Protein AF-A0ABD1MEU8-F1 (afdb_monomer)

Foldseek 3Di:
DVVVVVVVVVVVVVVVVVVVVVVVVVVVVCVVVVVVVVVVVVVVVVVVVVVVPVPPVVVVVVVVVVVVVVVVVVVVCVVVVVPPPPVPQPQCPVDPDRPGGVVPDPVVVVVVPDPDPDDPPPDDDPDDDDDDDDDD

Sequence (136 aa):
MTTTLVSVLLRSNLEWMSILRLMLQTTLEDHHSSRDKAFSARNNAIVIRGVHDVATDTSAESRKVEAKLDALVNLVTLLAGNQKPAIVASVCSICTSNDHHTIVCPSSQQSKVDEHPEAYAANTYSRPPQQQRQGT

Structure (mmCIF, N/CA/C/O backbone):
data_AF-A0ABD1MEU8-F1
#
_entry.id   AF-A0ABD1MEU8-F1
#
loop_
_atom_site.group_PDB
_atom_site.id
_atom_site.type_symbol
_atom_site.label_atom_id
_atom_site.label_alt_id
_atom_site.label_comp_id
_atom_site.label_asym_id
_atom_site.label_entity_id
_atom_site.label_seq_id
_atom_site.pdbx_PDB_ins_code
_atom_site.Cartn_x
_atom_site.Cartn_y
_atom_site.Cartn_z
_atom_site.occupancy
_atom_site.B_iso_or_equiv
_atom_site.auth_seq_id
_atom_site.auth_comp_id
_atom_site.auth_asym_id
_atom_site.auth_atom_id
_atom_site.pdbx_PDB_model_num
ATOM 1 N N . MET A 1 1 ? 67.594 -20.799 -53.288 1.00 63.19 1 MET A N 1
ATOM 2 C CA . MET A 1 1 ? 66.925 -19.481 -53.139 1.00 63.19 1 MET A CA 1
ATOM 3 C C . MET A 1 1 ? 65.393 -19.581 -53.110 1.00 63.19 1 MET A C 1
ATOM 5 O O . MET A 1 1 ? 64.759 -18.723 -52.517 1.00 63.19 1 MET A O 1
ATOM 9 N N . THR A 1 2 ? 64.781 -20.628 -53.675 1.00 61.38 2 THR A N 1
ATOM 10 C CA . THR A 1 2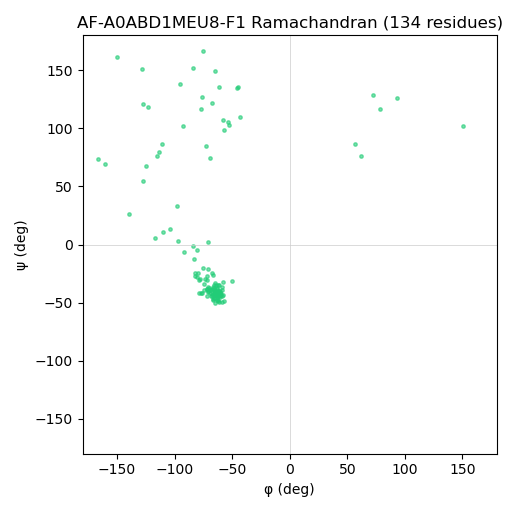 ? 63.317 -20.829 -53.720 1.00 61.38 2 THR A CA 1
ATOM 11 C C . THR A 1 2 ? 62.695 -21.252 -52.382 1.00 61.38 2 THR A C 1
ATOM 13 O O . THR A 1 2 ? 61.601 -20.808 -52.048 1.00 61.38 2 THR A O 1
ATOM 16 N N . THR A 1 3 ? 63.404 -22.041 -51.569 1.00 63.81 3 THR A N 1
ATOM 17 C CA . THR A 1 3 ? 62.904 -22.555 -50.278 1.00 63.81 3 THR A CA 1
ATOM 18 C C . THR A 1 3 ? 62.637 -21.442 -49.256 1.00 63.81 3 THR A C 1
ATOM 20 O O . THR A 1 3 ? 61.678 -21.506 -48.488 1.00 63.81 3 THR A O 1
ATOM 23 N N . THR A 1 4 ? 63.446 -20.379 -49.274 1.00 73.12 4 THR A N 1
ATOM 24 C CA . THR A 1 4 ? 63.310 -19.237 -48.357 1.00 73.12 4 THR A CA 1
ATOM 25 C C . THR A 1 4 ? 62.074 -18.402 -48.681 1.00 73.12 4 THR A C 1
ATOM 27 O O . THR A 1 4 ? 61.341 -18.029 -47.773 1.00 73.12 4 THR A O 1
ATOM 30 N N . LEU A 1 5 ? 61.788 -18.169 -49.966 1.00 76.38 5 LEU A N 1
ATOM 31 C CA . LEU A 1 5 ? 60.612 -17.408 -50.399 1.00 76.38 5 LEU A CA 1
ATOM 32 C C . LEU A 1 5 ? 59.303 -18.125 -50.048 1.00 76.38 5 LEU A C 1
ATOM 34 O O . LEU A 1 5 ? 58.388 -17.493 -49.528 1.00 76.38 5 LEU A O 1
ATOM 38 N N . VAL A 1 6 ? 59.235 -19.447 -50.248 1.00 80.62 6 VAL A N 1
ATOM 39 C CA . VAL A 1 6 ? 58.065 -20.256 -49.857 1.00 80.62 6 VAL A CA 1
ATOM 40 C C . VAL A 1 6 ? 57.850 -20.215 -48.342 1.00 80.62 6 VAL A C 1
ATOM 42 O O . VAL A 1 6 ? 56.721 -20.075 -47.881 1.00 80.62 6 VAL A O 1
ATOM 45 N N . SER A 1 7 ? 58.933 -20.267 -47.563 1.00 78.00 7 SER A N 1
ATOM 46 C CA . SER A 1 7 ? 58.867 -20.210 -46.097 1.00 78.00 7 SER A CA 1
ATOM 47 C C . SER A 1 7 ? 58.402 -18.842 -45.588 1.00 78.00 7 SER A C 1
ATOM 49 O O . SER A 1 7 ? 57.625 -18.769 -44.637 1.00 78.00 7 SER A O 1
ATOM 51 N N . VAL A 1 8 ? 58.845 -17.758 -46.234 1.00 81.62 8 VAL A N 1
ATOM 52 C CA . VAL A 1 8 ? 58.407 -16.388 -45.926 1.00 81.62 8 VAL A CA 1
ATOM 53 C C . VAL A 1 8 ? 56.928 -16.207 -46.268 1.00 81.62 8 VAL A C 1
ATOM 55 O O . VAL A 1 8 ? 56.172 -15.745 -45.421 1.00 81.62 8 VAL A O 1
ATOM 58 N N . LEU A 1 9 ? 56.490 -16.648 -47.452 1.00 79.50 9 LEU A N 1
ATOM 59 C CA . LEU A 1 9 ? 55.085 -16.584 -47.872 1.00 79.50 9 LEU A CA 1
ATOM 60 C C . LEU A 1 9 ? 54.162 -17.389 -46.949 1.00 79.50 9 LEU A C 1
ATOM 62 O O . LEU A 1 9 ? 53.105 -16.896 -46.557 1.00 79.50 9 LEU A O 1
ATOM 66 N N . LEU A 1 10 ? 54.566 -18.603 -46.568 1.00 79.25 10 LEU A N 1
ATOM 67 C CA . LEU A 1 10 ? 53.787 -19.449 -45.666 1.00 79.25 10 LEU A CA 1
ATOM 68 C C . LEU A 1 10 ? 53.680 -18.823 -44.271 1.00 79.25 10 LEU A C 1
ATOM 70 O O . LEU A 1 10 ? 52.595 -18.801 -43.693 1.00 79.25 10 LEU A O 1
ATOM 74 N N . ARG A 1 11 ? 54.778 -18.254 -43.756 1.00 79.38 11 ARG A N 1
ATOM 75 C CA . ARG A 1 11 ? 54.780 -17.527 -42.480 1.00 79.38 11 ARG A CA 1
ATOM 76 C C . ARG A 1 11 ? 53.861 -16.311 -42.535 1.00 79.38 11 ARG A C 1
ATOM 78 O O . ARG A 1 11 ? 53.020 -16.168 -41.660 1.00 79.38 11 ARG A O 1
ATOM 85 N N . SER A 1 12 ? 53.953 -15.492 -43.580 1.00 84.19 12 SER A N 1
ATOM 86 C CA . SER A 1 12 ? 53.050 -14.352 -43.763 1.00 84.19 12 SER A CA 1
ATOM 87 C C . SER A 1 12 ? 51.582 -14.782 -43.843 1.00 84.19 12 SER A C 1
ATOM 89 O O . SER A 1 12 ? 50.725 -14.124 -43.264 1.00 84.19 12 SER A O 1
ATOM 91 N N . ASN A 1 13 ? 51.275 -15.899 -44.506 1.00 87.31 13 ASN A N 1
ATOM 92 C CA . ASN A 1 13 ? 49.911 -16.425 -44.580 1.00 87.31 13 ASN A CA 1
ATOM 93 C C . ASN A 1 13 ? 49.380 -16.865 -43.202 1.00 87.31 13 ASN A C 1
ATOM 95 O O . ASN A 1 13 ? 48.257 -16.527 -42.833 1.00 87.31 13 ASN A O 1
ATOM 99 N N . LEU A 1 14 ? 50.207 -17.554 -42.412 1.00 90.38 14 LEU A N 1
ATOM 100 C CA . LEU A 1 14 ? 49.870 -17.971 -41.048 1.00 90.38 14 LEU A CA 1
ATOM 101 C C . LEU A 1 14 ? 49.636 -16.771 -40.112 1.00 90.38 14 LEU A C 1
ATOM 103 O O . LEU A 1 14 ? 48.705 -16.805 -39.305 1.00 90.38 14 LEU A O 1
ATOM 107 N N . GLU A 1 15 ? 50.421 -15.700 -40.253 1.00 92.94 15 GLU A N 1
ATOM 108 C CA . GLU A 1 15 ? 50.223 -14.443 -39.514 1.00 92.94 15 GLU A CA 1
ATOM 109 C C . GLU A 1 15 ? 48.872 -13.799 -39.865 1.00 92.94 15 GLU A C 1
ATOM 111 O O . GLU A 1 15 ? 48.075 -13.497 -38.975 1.00 92.94 15 GLU A O 1
ATOM 116 N N . TRP A 1 16 ? 48.545 -13.678 -41.157 1.00 93.75 16 TRP A N 1
ATOM 117 C CA . TRP A 1 16 ? 47.251 -13.143 -41.603 1.00 93.75 16 TRP A CA 1
ATOM 118 C C . TRP A 1 16 ? 46.063 -13.970 -41.105 1.00 93.75 16 TRP A C 1
ATOM 120 O O . TRP A 1 16 ? 45.067 -13.412 -40.644 1.00 93.75 16 TRP A O 1
ATOM 130 N N . MET A 1 17 ? 46.177 -15.298 -41.135 1.00 93.38 17 MET A N 1
ATOM 131 C CA . MET A 1 17 ? 45.148 -16.199 -40.607 1.00 93.38 17 MET A CA 1
ATOM 132 C C . MET A 1 17 ? 44.997 -16.098 -39.082 1.00 93.38 17 MET A C 1
ATOM 134 O O . MET A 1 17 ? 43.920 -16.382 -38.552 1.00 93.38 17 MET A O 1
ATOM 138 N N . SER A 1 18 ? 46.053 -15.701 -38.370 1.00 93.44 18 SER A N 1
ATOM 139 C CA . SER A 1 18 ? 46.019 -15.473 -36.921 1.00 93.44 18 SER A CA 1
ATOM 140 C C . SER A 1 18 ? 45.342 -14.143 -36.585 1.00 93.44 18 SER A C 1
ATOM 142 O O . SER A 1 18 ? 44.480 -14.107 -35.710 1.00 93.44 18 SER A O 1
ATOM 144 N N . ILE A 1 19 ? 45.633 -13.081 -37.345 1.00 93.62 19 ILE A N 1
ATOM 145 C CA . ILE A 1 19 ? 44.949 -11.782 -37.227 1.00 93.62 19 ILE A CA 1
ATOM 146 C C . ILE A 1 19 ? 43.459 -11.926 -37.553 1.00 93.62 19 ILE A C 1
ATOM 148 O O . ILE A 1 19 ? 42.614 -11.433 -36.808 1.00 93.62 19 ILE A O 1
ATOM 152 N N . LEU A 1 20 ? 43.119 -12.649 -38.624 1.00 93.44 20 LEU A N 1
ATOM 153 C CA . LEU A 1 20 ? 41.726 -12.887 -39.006 1.00 93.44 20 LEU A CA 1
ATOM 154 C C . LEU A 1 20 ? 40.957 -13.644 -37.912 1.00 93.44 20 LEU A C 1
ATOM 156 O O . LEU A 1 20 ? 39.814 -13.302 -37.614 1.00 93.44 20 LEU A O 1
ATOM 160 N N . ARG A 1 21 ? 41.594 -14.635 -37.274 1.00 93.56 21 ARG A N 1
ATOM 161 C CA . ARG A 1 21 ? 41.010 -15.346 -36.128 1.00 93.56 21 ARG A CA 1
ATOM 162 C C . ARG A 1 21 ? 40.815 -14.445 -34.915 1.00 93.56 21 ARG A C 1
ATOM 164 O O . ARG A 1 21 ? 39.762 -14.525 -34.291 1.00 93.56 21 ARG A O 1
ATOM 171 N N . LEU A 1 22 ? 41.782 -13.585 -34.603 1.00 92.88 22 LEU A N 1
ATOM 172 C CA . LEU A 1 22 ? 41.666 -12.651 -33.485 1.00 92.88 22 LEU A CA 1
ATOM 173 C C . LEU A 1 22 ? 40.524 -11.651 -33.711 1.00 92.88 22 LEU A C 1
ATOM 175 O O . LEU A 1 22 ? 39.714 -11.452 -32.816 1.00 92.88 22 LEU A O 1
ATOM 179 N N . MET A 1 23 ? 40.402 -11.102 -34.921 1.00 92.38 23 MET A N 1
ATOM 180 C CA . MET A 1 23 ? 39.311 -10.189 -35.294 1.00 92.38 23 MET A CA 1
ATOM 181 C C . MET A 1 23 ? 37.933 -10.867 -35.230 1.00 92.38 23 MET A C 1
ATOM 183 O O . MET A 1 23 ? 36.948 -10.254 -34.819 1.00 92.38 23 MET A O 1
ATOM 187 N N . LEU A 1 24 ? 37.837 -12.141 -35.623 1.00 92.44 24 LEU A N 1
ATOM 188 C CA . LEU A 1 24 ? 36.588 -12.898 -35.508 1.00 92.44 24 LEU A CA 1
ATOM 189 C C . LEU A 1 24 ? 36.226 -13.175 -34.041 1.00 92.44 24 LEU A C 1
ATOM 191 O O . LEU A 1 24 ? 35.063 -13.076 -33.664 1.00 92.44 24 LEU A O 1
ATOM 195 N N . GLN A 1 25 ? 37.217 -13.481 -33.203 1.00 90.25 25 GLN A N 1
ATOM 196 C CA . GLN A 1 25 ? 36.999 -13.710 -31.776 1.00 90.25 25 GLN A CA 1
ATOM 197 C C . GLN A 1 25 ? 36.539 -12.430 -31.062 1.00 90.25 25 GLN A C 1
ATOM 199 O O . GLN A 1 25 ? 35.544 -12.462 -30.340 1.00 90.25 25 GLN A O 1
ATOM 204 N N . THR A 1 26 ? 37.197 -11.294 -31.316 1.00 82.62 26 THR A N 1
ATOM 205 C CA . THR A 1 26 ? 36.840 -10.012 -30.685 1.00 82.62 26 THR A CA 1
ATOM 206 C C . THR A 1 26 ? 35.455 -9.531 -31.109 1.00 82.62 26 THR A C 1
ATOM 208 O O . THR A 1 26 ? 34.672 -9.096 -30.271 1.00 82.62 26 THR A O 1
ATOM 211 N N . THR A 1 27 ? 35.091 -9.681 -32.386 1.00 82.75 27 THR A N 1
ATOM 212 C CA . THR A 1 27 ? 33.754 -9.289 -32.872 1.00 82.75 27 THR A CA 1
ATOM 213 C C . THR A 1 27 ? 32.623 -10.134 -32.279 1.00 82.75 27 THR A C 1
ATOM 215 O O . THR A 1 27 ? 31.543 -9.603 -32.008 1.00 82.75 27 THR A O 1
ATOM 218 N N . LEU A 1 28 ? 32.852 -11.427 -32.033 1.00 82.81 28 LEU A N 1
ATOM 219 C CA . LEU A 1 28 ? 31.881 -12.295 -31.357 1.00 82.81 28 LEU A CA 1
ATOM 220 C C . LEU A 1 28 ? 31.716 -11.926 -29.876 1.00 82.81 28 LEU A C 1
ATOM 222 O O . LEU A 1 28 ? 30.589 -11.869 -29.377 1.00 82.81 28 LEU A O 1
ATOM 226 N N . GLU A 1 29 ? 32.818 -11.629 -29.187 1.00 78.19 29 GLU A N 1
ATOM 227 C CA . GLU A 1 29 ? 32.811 -11.193 -27.786 1.00 78.19 29 GLU A CA 1
ATOM 228 C C . GLU A 1 29 ? 32.124 -9.831 -27.612 1.00 78.19 29 GLU A C 1
ATOM 230 O O . GLU A 1 29 ? 31.270 -9.678 -26.732 1.00 78.19 29 GLU A O 1
ATOM 235 N N . ASP A 1 30 ? 32.407 -8.871 -28.495 1.00 79.50 30 ASP A N 1
ATOM 236 C CA . ASP A 1 30 ? 31.761 -7.557 -28.506 1.00 79.50 30 ASP A CA 1
ATOM 237 C C . ASP A 1 30 ? 30.256 -7.667 -28.772 1.00 79.50 30 ASP A C 1
ATOM 239 O O . ASP A 1 30 ? 29.447 -7.004 -28.111 1.00 79.50 30 ASP A O 1
ATOM 243 N N . HIS A 1 31 ? 29.852 -8.537 -29.704 1.00 80.00 31 HIS A N 1
ATOM 244 C CA . HIS A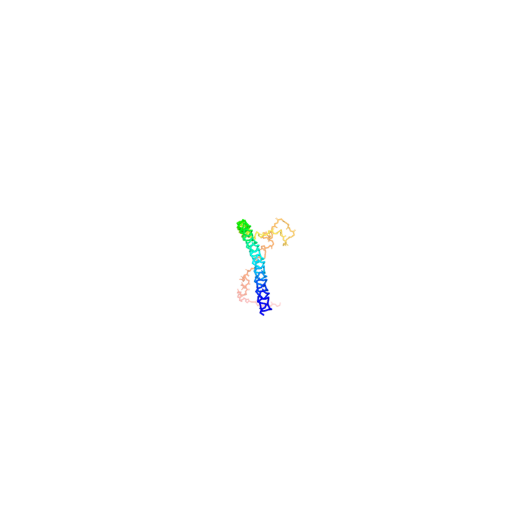 1 31 ? 28.442 -8.775 -29.996 1.00 80.00 31 HIS A CA 1
ATOM 245 C C . HIS A 1 31 ? 27.703 -9.378 -28.793 1.00 80.00 31 HIS A C 1
ATOM 247 O O . HIS A 1 31 ? 26.605 -8.925 -28.453 1.00 80.00 31 HIS A O 1
ATOM 253 N N . HIS A 1 32 ? 28.307 -10.360 -28.117 1.00 79.38 32 HIS A N 1
ATOM 254 C CA . HIS A 1 32 ? 27.743 -10.958 -26.905 1.00 79.38 32 HIS A CA 1
ATOM 255 C C . HIS A 1 32 ? 27.666 -9.942 -25.755 1.00 79.38 32 HIS A C 1
ATOM 257 O O . HIS A 1 32 ? 26.579 -9.716 -25.225 1.00 79.38 32 HIS A O 1
ATOM 263 N N . SER A 1 33 ? 28.758 -9.228 -25.458 1.00 83.12 33 SER A N 1
ATOM 264 C CA . SER A 1 33 ? 28.796 -8.210 -24.397 1.00 83.12 33 SER A CA 1
ATOM 265 C C . SER A 1 33 ? 27.796 -7.072 -24.635 1.00 83.12 33 SER A C 1
ATOM 267 O O . SER A 1 33 ? 27.118 -6.622 -23.708 1.00 83.12 33 SER A O 1
ATOM 269 N N . SER A 1 34 ? 27.675 -6.597 -25.877 1.00 82.81 34 SER A N 1
ATOM 270 C CA . SER A 1 34 ? 26.740 -5.528 -26.248 1.00 82.81 34 SER A CA 1
ATOM 271 C C . SER A 1 34 ? 25.280 -5.968 -26.109 1.00 82.81 34 SER A C 1
ATOM 273 O O . SER A 1 34 ? 24.453 -5.234 -25.560 1.00 82.81 34 SER A O 1
ATOM 275 N N . ARG A 1 35 ? 24.958 -7.193 -26.537 1.00 80.69 35 ARG A N 1
ATOM 276 C CA . ARG A 1 35 ? 23.610 -7.760 -26.414 1.00 80.69 35 ARG A CA 1
ATOM 277 C C . ARG A 1 35 ? 23.212 -7.987 -24.953 1.00 80.69 35 ARG A C 1
ATOM 279 O O . ARG A 1 35 ? 22.078 -7.669 -24.595 1.00 80.69 35 ARG A O 1
ATOM 286 N N . ASP A 1 36 ? 24.141 -8.437 -24.112 1.00 79.25 36 ASP A N 1
ATOM 287 C CA . ASP A 1 36 ? 23.917 -8.615 -22.672 1.00 79.25 36 ASP A CA 1
ATOM 288 C C . ASP A 1 36 ? 23.690 -7.271 -21.967 1.00 79.25 36 ASP A C 1
ATOM 290 O O . ASP A 1 36 ? 22.742 -7.115 -21.191 1.00 79.25 36 ASP A O 1
ATOM 294 N N . LYS A 1 37 ? 24.493 -6.252 -22.304 1.00 82.06 37 LYS A N 1
ATOM 295 C CA . LYS A 1 37 ? 24.295 -4.873 -21.824 1.00 82.06 37 LYS A CA 1
ATOM 296 C C . LYS A 1 37 ? 22.943 -4.311 -22.266 1.00 82.06 37 LYS A C 1
ATOM 298 O O . LYS A 1 37 ? 22.242 -3.711 -21.453 1.00 82.06 37 LYS A O 1
ATOM 303 N N . ALA A 1 38 ? 22.542 -4.526 -23.520 1.00 81.56 38 ALA A N 1
ATOM 304 C CA . ALA A 1 38 ? 21.252 -4.071 -24.040 1.00 81.56 38 ALA A CA 1
ATOM 305 C C . ALA A 1 38 ? 20.066 -4.784 -23.367 1.00 81.56 38 ALA A C 1
ATOM 307 O O . ALA A 1 38 ? 19.037 -4.157 -23.104 1.00 81.56 38 ALA A O 1
ATOM 308 N N . PHE A 1 39 ? 20.204 -6.077 -23.064 1.00 74.44 39 PHE A N 1
ATOM 309 C CA . PHE A 1 39 ? 19.200 -6.846 -22.329 1.00 74.44 39 PHE A CA 1
ATOM 310 C C . PHE A 1 39 ? 19.059 -6.347 -20.885 1.00 74.44 39 PHE A C 1
ATOM 312 O O . PHE A 1 39 ? 17.947 -6.049 -20.443 1.00 74.44 39 PHE A O 1
ATOM 319 N N . SER A 1 40 ? 20.183 -6.159 -20.191 1.00 79.44 40 SER A N 1
ATOM 320 C CA . SER A 1 40 ? 20.228 -5.613 -18.830 1.00 79.44 40 SER A CA 1
ATOM 321 C C . SER A 1 40 ? 19.643 -4.196 -18.753 1.00 79.44 40 SER A C 1
ATOM 323 O O . SER A 1 40 ? 18.776 -3.921 -17.925 1.00 79.44 40 SER A O 1
ATOM 325 N N . ALA A 1 41 ? 20.004 -3.309 -19.687 1.00 77.38 41 ALA A N 1
ATOM 326 C CA . ALA A 1 41 ? 19.471 -1.947 -19.744 1.00 77.38 41 ALA A CA 1
ATOM 327 C C . ALA A 1 41 ? 17.945 -1.917 -19.939 1.00 77.38 41 ALA A C 1
ATOM 329 O O . ALA A 1 41 ? 17.248 -1.123 -19.304 1.00 77.38 41 ALA A O 1
ATOM 330 N N . ARG A 1 42 ? 17.407 -2.804 -20.788 1.00 76.50 42 ARG A N 1
ATOM 331 C CA . ARG A 1 42 ? 15.956 -2.936 -20.991 1.00 76.50 42 ARG A CA 1
ATOM 332 C C . ARG A 1 42 ? 15.257 -3.476 -19.750 1.00 76.50 42 ARG A C 1
ATOM 334 O O . ARG A 1 42 ? 14.210 -2.946 -19.392 1.00 76.50 42 ARG A O 1
ATOM 341 N N . ASN A 1 43 ? 15.827 -4.486 -19.093 1.00 79.56 43 ASN A N 1
ATOM 342 C CA . ASN A 1 43 ? 15.278 -5.034 -17.856 1.00 79.56 43 ASN A CA 1
ATOM 343 C C . ASN A 1 43 ? 15.240 -3.972 -16.746 1.00 79.56 43 ASN A C 1
ATOM 345 O O . ASN A 1 43 ? 14.170 -3.722 -16.196 1.00 79.56 43 ASN A O 1
ATOM 349 N N . ASN A 1 44 ? 16.344 -3.257 -16.518 1.00 75.44 44 ASN A N 1
ATOM 350 C CA . ASN A 1 44 ? 16.396 -2.157 -15.553 1.00 75.44 44 ASN A CA 1
ATOM 351 C C . ASN A 1 44 ? 15.367 -1.064 -15.876 1.00 75.44 44 ASN A C 1
ATOM 353 O O . ASN A 1 44 ? 14.662 -0.597 -14.986 1.00 75.44 44 ASN A O 1
ATOM 357 N N . ALA A 1 45 ? 15.221 -0.682 -17.149 1.00 70.06 45 ALA A N 1
ATOM 358 C CA . ALA A 1 45 ? 14.230 0.313 -17.557 1.00 70.06 45 ALA A CA 1
ATOM 359 C C . ALA A 1 45 ? 12.776 -0.154 -17.336 1.00 70.06 45 ALA A C 1
ATOM 361 O O . ALA A 1 45 ? 11.909 0.667 -17.044 1.00 70.06 45 ALA A O 1
ATOM 362 N N . ILE A 1 46 ? 12.493 -1.454 -17.473 1.00 68.06 46 ILE A N 1
ATOM 363 C CA . ILE A 1 46 ? 11.176 -2.039 -17.176 1.00 68.06 46 ILE A CA 1
ATOM 364 C C . ILE A 1 46 ? 10.928 -2.069 -15.662 1.00 68.06 46 ILE A C 1
ATOM 366 O O . ILE A 1 46 ? 9.854 -1.657 -15.232 1.00 68.06 46 ILE A O 1
ATOM 370 N N . VAL A 1 47 ? 11.915 -2.483 -14.859 1.00 70.12 4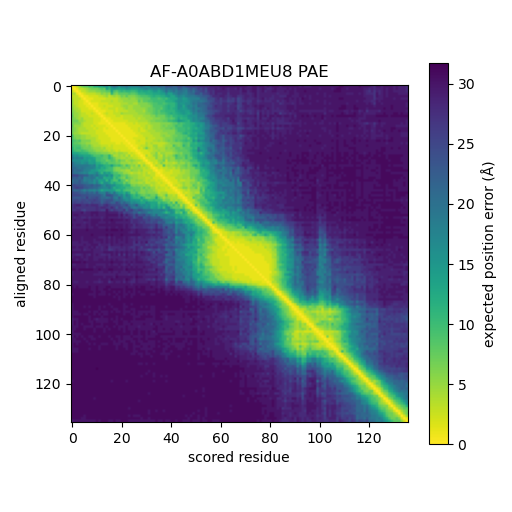7 VAL A N 1
ATOM 371 C CA . VAL A 1 47 ? 11.825 -2.495 -13.387 1.00 70.12 47 VAL A CA 1
ATOM 372 C C . VAL A 1 47 ? 11.562 -1.086 -12.845 1.00 70.12 47 VAL A C 1
ATOM 374 O O . VAL A 1 47 ? 10.663 -0.901 -12.032 1.00 70.12 47 VAL A O 1
ATOM 377 N N . ILE A 1 48 ? 12.266 -0.070 -13.352 1.00 64.75 48 ILE A N 1
ATOM 378 C CA . ILE A 1 48 ? 12.081 1.325 -12.917 1.00 64.75 48 ILE A CA 1
ATOM 379 C C . ILE A 1 48 ? 10.681 1.855 -13.283 1.00 64.75 48 ILE A C 1
ATOM 381 O O . ILE A 1 48 ? 10.058 2.530 -12.466 1.00 64.75 48 ILE A O 1
ATOM 385 N N . ARG A 1 49 ? 10.147 1.526 -14.471 1.00 63.47 49 ARG A N 1
ATOM 386 C CA . ARG A 1 49 ? 8.786 1.942 -14.867 1.00 63.47 49 ARG A CA 1
ATOM 387 C C . ARG A 1 49 ? 7.683 1.197 -14.108 1.00 63.47 49 ARG A C 1
ATOM 389 O O . ARG A 1 49 ? 6.689 1.816 -13.754 1.00 63.47 49 ARG A O 1
ATOM 396 N N . GLY A 1 50 ? 7.855 -0.098 -13.834 1.00 59.03 50 GLY A N 1
ATOM 397 C CA . GLY A 1 50 ? 6.862 -0.903 -13.110 1.00 59.03 50 GLY A CA 1
ATOM 398 C C . GLY A 1 50 ? 6.756 -0.573 -11.616 1.00 59.03 50 GLY A C 1
ATOM 399 O O . GLY A 1 50 ? 5.677 -0.685 -11.044 1.00 59.03 50 GLY A O 1
ATOM 400 N N . VAL A 1 51 ? 7.850 -0.134 -10.985 1.00 60.25 51 VAL A N 1
ATOM 401 C CA . VAL A 1 51 ? 7.861 0.229 -9.554 1.00 60.25 51 VAL A CA 1
ATOM 402 C C . VAL A 1 51 ? 7.261 1.620 -9.305 1.00 60.25 51 VAL A C 1
ATOM 404 O O . VAL A 1 51 ? 6.663 1.840 -8.255 1.00 60.25 51 VAL A O 1
ATOM 407 N N . HIS A 1 52 ? 7.376 2.554 -10.255 1.00 60.31 52 HIS A N 1
ATOM 408 C CA . HIS A 1 52 ? 6.883 3.922 -10.066 1.00 60.31 52 HIS A CA 1
ATOM 409 C C . HIS A 1 52 ? 5.347 4.027 -10.149 1.00 60.31 52 HIS A C 1
ATOM 411 O O . HIS A 1 52 ? 4.756 4.765 -9.364 1.00 60.31 52 HIS A O 1
ATOM 417 N N . ASP A 1 53 ? 4.694 3.302 -11.062 1.00 56.09 53 ASP A N 1
ATOM 418 C CA . ASP A 1 53 ? 3.253 3.477 -11.338 1.00 56.09 53 ASP A CA 1
ATOM 419 C C . ASP A 1 53 ? 2.350 2.817 -10.274 1.00 56.09 53 ASP A C 1
ATOM 421 O O . ASP A 1 53 ? 1.272 3.304 -9.959 1.00 56.09 53 ASP A O 1
ATOM 425 N N . VAL A 1 54 ? 2.811 1.734 -9.639 1.00 58.16 54 VAL A N 1
ATOM 426 C CA . VAL A 1 54 ? 2.047 1.013 -8.598 1.00 58.16 54 VAL A CA 1
ATOM 427 C C . VAL A 1 54 ? 2.165 1.675 -7.216 1.00 58.16 54 VAL A C 1
ATOM 429 O O . VAL A 1 54 ? 1.289 1.519 -6.361 1.00 58.16 54 VAL A O 1
ATOM 432 N N . ALA A 1 55 ? 3.240 2.424 -6.962 1.00 57.44 55 ALA A N 1
ATOM 433 C CA . ALA A 1 55 ? 3.532 2.967 -5.636 1.00 57.44 55 ALA A CA 1
ATOM 434 C 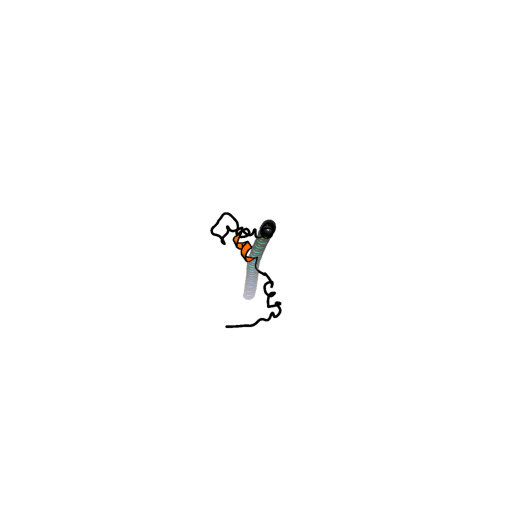C . ALA A 1 55 ? 2.746 4.248 -5.300 1.00 57.44 55 ALA A C 1
ATOM 436 O O . ALA A 1 55 ? 2.500 4.527 -4.126 1.00 57.44 55 ALA A O 1
ATOM 437 N N . THR A 1 56 ? 2.354 5.048 -6.293 1.00 57.62 56 THR A N 1
ATOM 438 C CA . THR A 1 56 ? 1.734 6.362 -6.047 1.00 57.62 56 THR A CA 1
ATOM 439 C C . THR A 1 56 ? 0.259 6.262 -5.669 1.00 57.62 56 THR A C 1
ATOM 441 O O . THR A 1 56 ? -0.170 6.924 -4.720 1.00 57.62 56 THR A O 1
ATOM 444 N N . ASP A 1 57 ? -0.493 5.391 -6.340 1.00 60.12 57 ASP A N 1
ATOM 445 C CA . ASP A 1 57 ? -1.938 5.248 -6.119 1.00 60.12 57 ASP A CA 1
ATOM 446 C C . ASP A 1 57 ? -2.235 4.486 -4.822 1.00 60.12 57 ASP A C 1
ATOM 448 O O . ASP A 1 57 ? -3.042 4.925 -3.999 1.00 60.12 57 ASP A O 1
ATOM 452 N N . THR A 1 58 ? -1.471 3.423 -4.556 1.0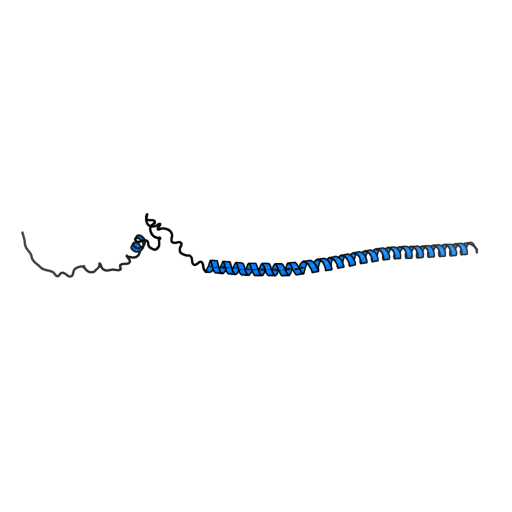0 62.44 58 THR A N 1
ATOM 453 C CA . THR A 1 58 ? -1.545 2.658 -3.299 1.00 62.44 58 THR A CA 1
ATOM 454 C C . THR A 1 58 ? -1.184 3.514 -2.080 1.00 62.44 58 THR A C 1
ATOM 456 O O . THR A 1 58 ? -1.796 3.387 -1.019 1.00 62.44 58 THR A O 1
ATOM 459 N N . SER A 1 59 ? -0.244 4.452 -2.230 1.00 64.38 59 SER A N 1
ATOM 460 C CA . SER A 1 59 ? 0.168 5.373 -1.165 1.00 64.38 59 SER A CA 1
ATOM 461 C C . SER A 1 59 ? -0.895 6.435 -0.848 1.00 64.38 59 SER A C 1
ATOM 463 O O . SER A 1 59 ? -1.096 6.784 0.319 1.00 64.38 59 SER A O 1
ATOM 465 N N . ALA A 1 60 ? -1.600 6.954 -1.858 1.00 72.69 60 ALA A N 1
ATOM 466 C CA . ALA A 1 60 ? -2.678 7.924 -1.656 1.00 72.69 60 ALA A CA 1
ATOM 467 C C . ALA A 1 60 ? -3.921 7.287 -1.012 1.00 72.69 60 ALA A C 1
ATOM 469 O O . ALA A 1 60 ? -4.530 7.884 -0.117 1.00 72.69 60 ALA A O 1
ATOM 470 N N . GLU A 1 61 ? -4.268 6.067 -1.419 1.00 77.00 61 GLU A N 1
ATOM 471 C CA . GLU A 1 61 ? -5.361 5.304 -0.815 1.00 77.00 61 GLU A CA 1
ATOM 472 C C . GLU A 1 61 ? -5.030 4.854 0.616 1.00 77.00 61 GLU A C 1
ATOM 474 O O . GLU A 1 61 ? -5.890 4.987 1.490 1.00 77.00 61 GLU A O 1
ATOM 479 N N . SER A 1 62 ? -3.784 4.445 0.898 1.00 81.81 62 SER A N 1
ATOM 480 C CA . SER A 1 62 ? -3.324 4.108 2.260 1.00 81.81 62 SER A CA 1
ATOM 481 C C . SER A 1 62 ? -3.479 5.286 3.220 1.00 81.81 62 SER A C 1
ATOM 483 O O . SER A 1 62 ? -4.133 5.155 4.253 1.00 81.81 62 SER A O 1
ATOM 485 N N . ARG A 1 63 ? -3.004 6.481 2.833 1.00 85.69 63 ARG A N 1
ATOM 486 C CA . ARG A 1 63 ? -3.153 7.699 3.654 1.00 85.69 63 ARG A CA 1
ATOM 487 C C . ARG A 1 63 ? -4.615 8.039 3.948 1.00 85.69 63 ARG A C 1
ATOM 489 O O . ARG A 1 63 ? -4.950 8.513 5.031 1.00 85.69 63 ARG A O 1
ATOM 496 N N . LYS A 1 64 ? -5.512 7.810 2.985 1.00 91.56 64 LYS A N 1
ATOM 497 C CA . LYS A 1 64 ? -6.954 8.042 3.160 1.00 91.56 64 LYS A CA 1
ATOM 498 C C . LYS A 1 64 ? -7.583 7.031 4.121 1.00 91.56 64 LYS A C 1
ATOM 500 O O . LYS A 1 64 ? -8.491 7.395 4.869 1.00 91.56 64 LYS A O 1
ATOM 505 N N . VAL A 1 65 ? -7.139 5.777 4.084 1.00 93.19 65 VAL A N 1
ATOM 506 C CA . VAL A 1 65 ? -7.588 4.730 5.011 1.00 93.19 65 VAL A CA 1
ATOM 507 C C . VAL A 1 65 ? -7.086 5.014 6.427 1.00 93.19 65 VAL A C 1
ATOM 509 O O . VAL A 1 65 ? -7.887 4.967 7.358 1.00 93.19 65 VAL A O 1
ATOM 512 N N . GLU A 1 66 ? -5.822 5.403 6.583 1.00 91.44 66 GLU A N 1
ATOM 513 C CA . GLU A 1 66 ? -5.228 5.821 7.863 1.00 91.44 66 GLU A CA 1
ATOM 514 C C . GLU A 1 66 ? -6.001 6.994 8.485 1.00 91.44 66 GLU A C 1
ATOM 516 O O . GLU A 1 66 ? -6.457 6.902 9.622 1.00 91.44 66 GLU A O 1
ATOM 521 N N . ALA A 1 67 ? -6.286 8.045 7.707 1.00 94.62 67 ALA A N 1
ATOM 522 C CA . ALA A 1 67 ? -7.056 9.194 8.191 1.00 94.62 67 ALA A CA 1
ATOM 523 C C . ALA A 1 67 ? -8.486 8.824 8.639 1.00 94.62 67 ALA A C 1
ATOM 525 O O . ALA A 1 67 ? -9.023 9.403 9.587 1.00 94.62 67 ALA A O 1
ATOM 526 N N . LYS A 1 68 ? -9.127 7.852 7.972 1.00 95.8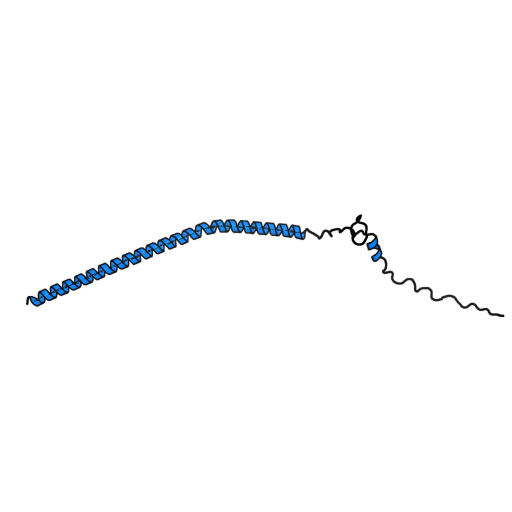8 68 LYS A N 1
ATOM 527 C CA . LYS A 1 68 ? -10.443 7.335 8.386 1.00 95.88 68 LYS A CA 1
ATOM 528 C C . LYS A 1 68 ? -10.361 6.506 9.666 1.00 95.88 68 LYS A C 1
ATOM 530 O O . LYS A 1 68 ? -11.290 6.573 10.471 1.00 95.88 68 LYS A O 1
ATOM 535 N N . LEU A 1 69 ? -9.285 5.739 9.845 1.00 97.00 69 LEU A N 1
ATOM 536 C CA . LEU A 1 69 ? -9.035 4.972 11.063 1.00 97.00 69 LEU A CA 1
ATOM 537 C C . LEU A 1 69 ? -8.872 5.916 12.258 1.00 97.00 69 LEU A C 1
ATOM 539 O O . LEU A 1 69 ? -9.560 5.739 13.260 1.00 97.00 69 LEU A O 1
ATOM 543 N N . ASP A 1 70 ? -8.061 6.964 12.117 1.00 95.88 70 ASP A N 1
ATOM 544 C CA . ASP A 1 70 ? -7.859 7.970 13.166 1.00 95.88 70 ASP A CA 1
ATOM 545 C C . ASP A 1 70 ? -9.165 8.682 13.538 1.00 95.88 70 ASP A C 1
ATOM 547 O O . ASP A 1 70 ? -9.487 8.844 14.717 1.00 95.88 70 ASP A O 1
ATOM 551 N N . ALA A 1 71 ? -9.975 9.061 12.542 1.00 96.69 71 ALA A N 1
ATOM 552 C CA . ALA A 1 71 ? -11.285 9.660 12.786 1.00 96.69 71 ALA A CA 1
ATOM 553 C C . ALA A 1 71 ? -12.221 8.709 13.554 1.00 96.69 71 ALA A C 1
ATOM 555 O O . ALA A 1 71 ? -12.921 9.137 14.475 1.00 96.69 71 ALA A O 1
ATOM 556 N N . LEU A 1 72 ? -12.216 7.419 13.209 1.00 96.75 72 LEU A N 1
ATOM 557 C CA . LEU A 1 72 ? -13.018 6.408 13.893 1.00 96.75 72 LEU A CA 1
ATOM 558 C C . LEU A 1 72 ? -12.536 6.180 15.332 1.00 96.75 72 LEU A C 1
ATOM 560 O O . LEU A 1 72 ? -13.360 6.143 16.243 1.00 96.75 72 LEU A O 1
ATOM 564 N N . VAL A 1 73 ? -11.224 6.076 15.552 1.00 95.94 73 VAL A N 1
ATOM 565 C CA . VAL A 1 73 ? -10.623 5.937 16.888 1.00 95.94 73 VAL A CA 1
ATOM 566 C C . VAL A 1 73 ? -10.978 7.135 17.764 1.00 95.94 73 VAL A C 1
ATOM 568 O O . VAL A 1 73 ? -11.370 6.952 18.918 1.00 95.94 73 VAL A O 1
ATOM 571 N N . ASN A 1 74 ? -10.929 8.351 17.218 1.00 95.94 74 ASN A N 1
ATOM 572 C CA . ASN A 1 74 ? -11.333 9.556 17.939 1.00 95.94 74 ASN A CA 1
ATOM 573 C C . ASN A 1 74 ? -12.822 9.534 18.302 1.00 95.94 74 ASN A C 1
ATOM 575 O O . ASN A 1 74 ? -13.175 9.838 19.439 1.00 95.94 74 ASN A O 1
ATOM 579 N N . LEU A 1 75 ? -13.698 9.121 17.382 1.00 95.69 75 LEU A N 1
ATOM 580 C CA . LEU A 1 75 ? -15.129 8.979 17.663 1.00 95.69 75 LEU A CA 1
ATOM 581 C C . LEU A 1 75 ? -15.399 7.922 18.738 1.00 95.69 75 LEU A C 1
ATOM 583 O O . LEU A 1 75 ? -16.159 8.183 19.667 1.00 95.69 75 LEU A O 1
ATOM 587 N N . VAL A 1 76 ? -14.756 6.756 18.660 1.00 92.56 76 VAL A N 1
ATOM 588 C CA . VAL A 1 76 ? -14.881 5.695 19.671 1.00 92.56 76 VAL A CA 1
ATOM 589 C C . VAL A 1 76 ? -14.358 6.168 21.023 1.00 92.56 76 VAL A C 1
ATOM 591 O O . VAL A 1 76 ? -15.010 5.932 22.034 1.00 92.56 76 VAL A O 1
ATOM 594 N N . THR A 1 77 ? -13.234 6.881 21.052 1.00 92.00 77 THR A N 1
ATOM 595 C CA . THR A 1 77 ? -12.665 7.445 22.285 1.00 92.00 77 THR A CA 1
ATOM 596 C C . THR A 1 77 ? -13.591 8.494 22.889 1.00 92.00 77 THR A C 1
ATOM 598 O O . THR A 1 77 ? -13.807 8.491 24.097 1.00 92.00 77 THR A O 1
ATOM 601 N N . LEU A 1 78 ? -14.199 9.356 22.069 1.00 91.56 78 LEU A N 1
ATOM 602 C CA . LEU A 1 78 ? -15.198 10.319 22.529 1.00 91.56 78 LEU A CA 1
ATOM 603 C C . LEU A 1 78 ? -16.447 9.618 23.059 1.00 91.56 78 LEU A C 1
ATOM 605 O O . LEU A 1 78 ? -16.956 10.001 24.107 1.00 91.56 78 LEU A O 1
ATOM 609 N N . LEU A 1 79 ? -16.943 8.587 22.379 1.00 87.94 79 LEU A N 1
ATOM 610 C CA . LEU A 1 79 ? -18.098 7.822 22.847 1.00 87.94 79 LEU A CA 1
ATOM 611 C C . LEU A 1 79 ? -17.773 7.092 24.153 1.00 87.94 79 LEU A C 1
ATOM 613 O O . LEU A 1 79 ? -18.533 7.199 25.107 1.00 87.94 79 LEU A O 1
ATOM 617 N N . ALA A 1 80 ? -16.621 6.432 24.245 1.00 80.69 80 ALA A N 1
ATOM 618 C CA . ALA A 1 80 ? -16.170 5.736 25.446 1.00 80.69 80 ALA A CA 1
ATOM 619 C C . ALA A 1 80 ? -15.861 6.685 26.613 1.00 80.69 80 ALA A C 1
ATOM 621 O O . ALA A 1 80 ? -16.183 6.365 27.750 1.00 80.69 80 ALA A O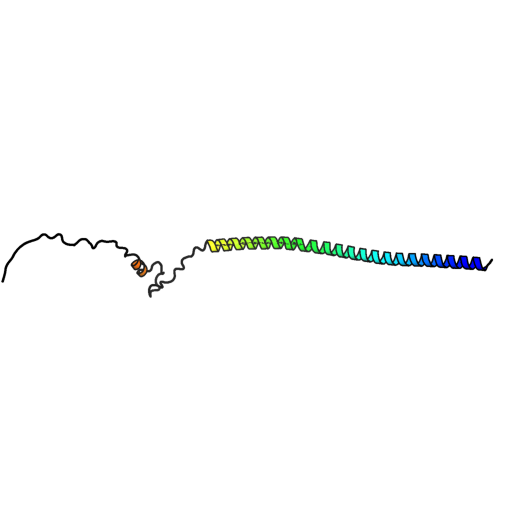 1
ATOM 622 N N . GLY A 1 81 ? -15.301 7.865 26.348 1.00 79.00 81 GLY A N 1
ATOM 623 C CA . GLY A 1 81 ? -15.049 8.892 27.361 1.00 79.00 81 GLY A CA 1
ATOM 624 C C . GLY A 1 81 ? -16.320 9.607 27.832 1.00 79.00 81 GLY A C 1
ATOM 625 O O . GLY A 1 81 ? -16.402 10.017 28.987 1.00 79.00 81 GLY A O 1
ATOM 626 N N . ASN A 1 82 ? -17.335 9.723 26.967 1.00 64.44 82 ASN A N 1
ATOM 627 C CA . ASN A 1 82 ? -18.660 10.243 27.325 1.00 64.44 82 ASN A CA 1
ATOM 628 C C . ASN A 1 82 ? -19.578 9.180 27.944 1.00 64.44 82 ASN A C 1
ATOM 630 O O . ASN A 1 82 ? -20.588 9.538 28.556 1.00 64.44 82 ASN A O 1
ATOM 634 N N . GLN A 1 83 ? -19.213 7.896 27.871 1.00 59.50 83 GLN A N 1
ATOM 635 C CA . GLN A 1 83 ? -19.717 6.883 28.790 1.00 59.50 83 GLN A CA 1
ATOM 636 C C . GLN A 1 83 ? -19.114 7.163 30.172 1.00 59.50 83 GLN A C 1
ATOM 638 O O . GLN A 1 83 ? -18.255 6.437 30.668 1.00 59.50 83 GLN A O 1
ATOM 643 N N . LYS A 1 84 ? -19.625 8.203 30.853 1.00 60.25 84 LYS A N 1
ATOM 644 C CA . LYS A 1 84 ? -19.704 8.136 32.315 1.00 60.25 84 LYS A CA 1
ATOM 645 C C . LYS A 1 84 ? -20.247 6.742 32.622 1.00 60.25 84 LYS A C 1
ATOM 647 O O . LYS A 1 84 ? -21.192 6.346 31.933 1.00 60.25 84 LYS A O 1
ATOM 652 N N . PRO A 1 85 ? -19.704 6.000 33.600 1.00 56.09 85 PRO A N 1
ATOM 653 C CA . PRO A 1 85 ? -20.413 4.841 34.093 1.00 56.09 85 PRO A CA 1
ATOM 654 C C . PRO A 1 85 ? -21.765 5.380 34.554 1.00 56.09 85 PRO A C 1
ATOM 656 O O . PRO A 1 85 ? -21.885 5.979 35.622 1.00 56.09 85 PRO A O 1
ATOM 659 N N . ALA A 1 86 ? -22.785 5.243 33.703 1.00 56.38 86 ALA A N 1
ATOM 660 C CA . ALA A 1 86 ? -24.137 5.134 34.170 1.00 56.38 86 ALA A CA 1
ATOM 661 C C . ALA A 1 86 ? -23.993 3.982 35.140 1.00 56.38 86 ALA A C 1
ATOM 663 O O . ALA A 1 86 ? -23.675 2.870 34.714 1.00 56.38 86 ALA A O 1
ATOM 664 N N . ILE A 1 87 ? -24.016 4.300 36.436 1.00 58.41 87 ILE A N 1
ATOM 665 C CA . ILE A 1 87 ? -24.058 3.293 37.477 1.00 58.41 87 ILE A CA 1
ATOM 666 C C . ILE A 1 87 ? -25.243 2.466 37.037 1.00 58.41 87 ILE A C 1
ATOM 668 O O . ILE A 1 87 ? -26.369 2.963 37.078 1.00 58.41 87 ILE A O 1
ATOM 672 N N . VAL A 1 88 ? -24.963 1.306 36.438 1.00 56.59 88 VAL A N 1
ATOM 673 C CA . VAL A 1 88 ? -25.994 0.413 35.949 1.00 56.59 88 VAL A CA 1
ATOM 674 C C . VAL A 1 88 ? -26.766 0.158 37.208 1.00 56.59 88 VAL A C 1
ATOM 676 O O . VAL A 1 88 ? -26.227 -0.405 38.162 1.00 56.59 88 VAL A O 1
ATOM 679 N N . ALA A 1 89 ? -27.947 0.756 37.267 1.00 58.91 89 ALA A N 1
ATOM 680 C CA . ALA A 1 89 ? -28.745 0.782 38.455 1.00 58.91 89 ALA A CA 1
ATOM 681 C C . ALA A 1 89 ? -29.253 -0.652 38.549 1.00 58.91 89 ALA A C 1
ATOM 683 O O . ALA A 1 89 ? -30.271 -1.023 37.970 1.00 58.91 89 ALA A O 1
ATOM 684 N N . SER A 1 90 ? -28.437 -1.513 39.150 1.00 66.19 90 SER A N 1
ATOM 685 C CA . SER A 1 90 ? -28.778 -2.900 39.340 1.00 66.19 90 SER A CA 1
ATOM 686 C C . SER A 1 90 ? -30.025 -2.895 40.204 1.00 66.19 90 SER A C 1
ATOM 688 O O . SER A 1 90 ? -30.152 -2.102 41.151 1.00 66.19 90 SER A O 1
ATOM 690 N N . VAL A 1 91 ? -30.979 -3.736 39.817 1.00 68.56 91 VAL A N 1
ATOM 691 C CA . VAL A 1 91 ? -32.125 -4.059 40.659 1.00 68.56 91 VAL A CA 1
ATOM 692 C C . VAL A 1 91 ? -31.602 -4.330 42.070 1.00 68.56 91 VAL A C 1
ATOM 694 O O . VAL A 1 91 ? -30.555 -4.974 42.212 1.00 68.56 91 VAL A O 1
ATOM 697 N N . CYS A 1 92 ? -32.270 -3.764 43.081 1.00 77.19 92 CYS A N 1
ATOM 698 C CA . CYS A 1 92 ? -31.878 -3.880 44.483 1.00 77.19 92 CYS A CA 1
ATOM 699 C C . CYS A 1 92 ? -31.463 -5.319 44.800 1.00 77.19 92 CYS A C 1
ATOM 701 O O . CYS A 1 92 ? -32.287 -6.222 44.810 1.00 77.19 92 CYS A O 1
ATOM 703 N N . SER A 1 93 ? -30.169 -5.543 45.029 1.00 69.94 93 SER A N 1
ATOM 704 C CA . SER A 1 93 ? -29.670 -6.855 45.472 1.00 69.94 93 SER A CA 1
ATOM 705 C C . SER A 1 93 ? -29.597 -6.947 47.000 1.00 69.94 93 SER A C 1
ATOM 707 O O . SER A 1 93 ? -29.293 -7.998 47.550 1.00 69.94 93 SER A O 1
ATOM 709 N N . ILE A 1 94 ? -29.853 -5.828 47.684 1.00 77.12 94 ILE A N 1
ATOM 710 C CA . ILE A 1 94 ? -29.816 -5.689 49.147 1.00 77.12 94 ILE A CA 1
ATOM 711 C C . ILE A 1 94 ? -31.128 -6.177 49.772 1.00 77.12 94 ILE A C 1
ATOM 713 O O . ILE A 1 94 ? -31.161 -6.625 50.912 1.00 77.12 94 ILE A O 1
ATOM 717 N N . CYS A 1 95 ? -32.215 -6.102 49.015 1.00 77.56 95 CYS A N 1
ATOM 718 C CA . CYS A 1 95 ? -33.561 -6.407 49.444 1.00 77.56 95 CYS A CA 1
ATOM 719 C C . CYS A 1 95 ? -34.191 -7.395 48.460 1.00 77.56 95 CYS A C 1
ATOM 721 O O . CYS A 1 95 ? -33.872 -7.391 47.278 1.00 77.56 95 CYS A O 1
ATOM 723 N N . THR A 1 96 ? -35.115 -8.235 48.920 1.00 73.31 96 THR A N 1
ATOM 724 C CA . THR A 1 96 ? -35.804 -9.224 48.068 1.00 73.31 96 THR A CA 1
ATOM 725 C C . THR A 1 96 ? -36.800 -8.586 47.079 1.00 73.31 96 THR A C 1
ATOM 727 O O . THR A 1 96 ? -37.495 -9.305 46.371 1.00 73.31 96 THR A O 1
ATOM 730 N N . SER A 1 97 ? -36.907 -7.250 47.052 1.00 67.12 97 SER A N 1
ATOM 731 C CA . SER A 1 97 ? -37.799 -6.486 46.170 1.00 67.12 97 SER A CA 1
ATOM 732 C C . SER A 1 97 ? -37.054 -6.032 44.919 1.00 67.12 97 SER A C 1
ATOM 734 O O . SER A 1 97 ? -35.931 -5.536 44.988 1.00 67.12 97 SER A O 1
ATOM 736 N N . ASN A 1 98 ? -37.721 -6.143 43.772 1.00 71.81 98 ASN A N 1
ATOM 737 C CA . ASN A 1 98 ? -37.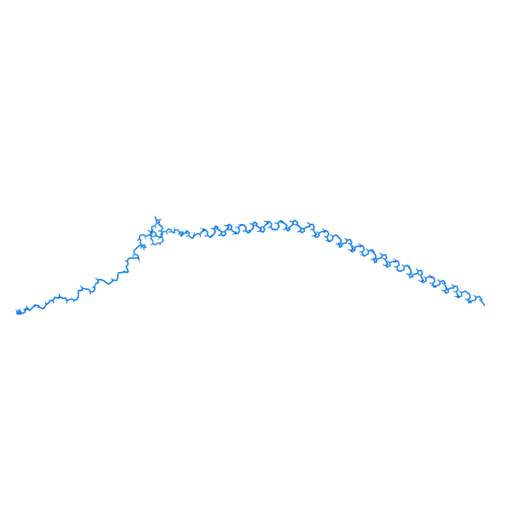200 -5.713 42.479 1.00 71.81 98 ASN A CA 1
ATOM 738 C C . ASN A 1 98 ? -37.689 -4.305 42.076 1.00 71.81 98 ASN A C 1
ATOM 740 O O . ASN A 1 98 ? -37.374 -3.846 40.981 1.00 71.81 98 ASN A O 1
ATOM 744 N N . ASP A 1 99 ? -38.449 -3.621 42.941 1.00 75.06 99 ASP A N 1
ATOM 745 C CA . ASP A 1 99 ? -39.207 -2.401 42.604 1.00 75.06 99 ASP A CA 1
ATOM 746 C C . ASP A 1 99 ? -38.362 -1.119 42.601 1.00 75.06 99 ASP A C 1
ATOM 748 O O . ASP A 1 99 ? -38.850 -0.033 42.290 1.00 75.06 99 ASP A O 1
ATOM 752 N N . HIS A 1 100 ? -37.090 -1.219 42.979 1.00 74.19 100 HIS A N 1
ATOM 753 C CA . HIS A 1 100 ? -36.181 -0.084 43.037 1.00 74.19 100 HIS A CA 1
ATOM 754 C C . HIS A 1 100 ? -34.735 -0.503 42.776 1.00 74.19 100 HIS A C 1
ATOM 756 O O . HIS A 1 100 ? -34.345 -1.668 42.888 1.00 74.19 100 HIS A O 1
ATOM 762 N N . HIS A 1 101 ? -33.913 0.482 42.433 1.00 77.94 101 HIS A N 1
ATOM 763 C CA . HIS A 1 101 ? -32.484 0.291 42.232 1.00 77.94 101 HIS A CA 1
ATOM 764 C C . HIS A 1 101 ? -31.720 0.362 43.555 1.00 77.94 101 HIS A C 1
ATOM 766 O O . HIS A 1 101 ? -32.107 1.094 44.466 1.00 77.94 101 HIS A O 1
ATOM 772 N N . THR A 1 102 ? -30.585 -0.335 43.623 1.00 74.44 102 THR A N 1
ATOM 773 C CA . THR A 1 102 ? -29.742 -0.469 44.829 1.00 74.44 102 THR A CA 1
ATOM 774 C C . THR A 1 102 ? -29.398 0.868 45.513 1.00 74.44 102 THR A C 1
ATOM 776 O O . THR A 1 102 ? -29.306 0.925 46.733 1.00 74.44 102 THR A O 1
ATOM 779 N N . ILE A 1 103 ? -29.271 1.968 44.758 1.00 68.88 103 ILE A N 1
ATOM 780 C CA . ILE A 1 103 ? -28.930 3.304 45.292 1.00 68.88 103 ILE A CA 1
ATOM 781 C C . ILE A 1 103 ? -30.085 3.935 46.092 1.00 68.88 103 ILE A C 1
ATOM 783 O O . ILE A 1 103 ? -29.851 4.740 46.989 1.00 68.88 103 ILE A O 1
ATOM 787 N N . VAL A 1 104 ? -31.331 3.572 45.780 1.00 74.75 104 VAL A N 1
ATOM 788 C CA . VAL A 1 104 ? -32.547 4.139 46.394 1.00 74.75 104 VAL A CA 1
ATOM 789 C C . VAL A 1 104 ? -33.153 3.159 47.408 1.00 74.75 104 VAL A C 1
ATOM 791 O O . VAL A 1 104 ? -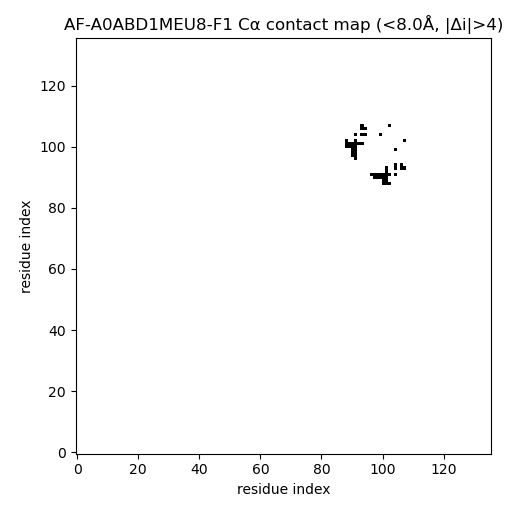34.294 3.319 47.827 1.00 74.75 104 VAL A O 1
ATOM 794 N N . CYS A 1 105 ? -32.411 2.117 47.806 1.00 78.19 105 CYS A N 1
ATOM 795 C CA . CYS A 1 105 ? -32.922 1.123 48.738 1.00 78.19 105 CYS A CA 1
ATOM 796 C C . CYS A 1 105 ? -33.132 1.735 50.133 1.00 78.19 105 CYS A C 1
ATOM 798 O O . CYS A 1 105 ? -32.161 2.199 50.739 1.00 78.19 105 CYS A O 1
ATOM 800 N N . PRO A 1 106 ? -34.360 1.696 50.692 1.00 71.94 106 PRO A N 1
ATOM 801 C CA . PRO A 1 106 ? -34.627 2.215 52.034 1.00 71.94 106 PRO A CA 1
ATOM 802 C C . PRO A 1 106 ? -33.755 1.532 53.097 1.00 71.94 106 PRO A C 1
ATOM 804 O O . PRO A 1 106 ? -33.324 2.165 54.056 1.00 71.94 106 PRO A O 1
ATOM 807 N N . SER A 1 107 ? -33.418 0.252 52.888 1.00 67.25 107 SER A N 1
ATOM 808 C CA . SER A 1 107 ? -32.549 -0.517 53.786 1.00 67.25 107 SER A CA 1
ATOM 809 C C . SER A 1 107 ? -31.095 -0.024 53.790 1.00 67.25 107 SER A C 1
ATOM 811 O O . SER A 1 107 ? -30.391 -0.223 54.775 1.00 67.25 107 SER A O 1
ATOM 813 N N . SER A 1 108 ? -30.633 0.636 52.721 1.00 63.88 108 SER A N 1
ATOM 814 C CA . SER A 1 108 ? -29.284 1.218 52.641 1.00 63.88 108 SER A CA 1
ATOM 815 C C . SER A 1 108 ? -29.172 2.557 53.367 1.00 63.88 108 SER A C 1
ATOM 817 O O . SER A 1 108 ? -28.086 2.925 53.806 1.00 63.88 108 SER A O 1
ATOM 819 N N . GLN A 1 109 ? -30.281 3.283 53.538 1.00 59.59 109 GLN A N 1
ATOM 820 C CA . GLN A 1 109 ? -30.296 4.524 54.321 1.00 59.59 109 GLN A CA 1
ATOM 821 C C . GLN A 1 109 ? -30.139 4.263 55.824 1.00 59.59 109 GLN A C 1
ATOM 823 O O . GLN A 1 109 ? -29.686 5.140 56.556 1.00 59.59 109 GLN A O 1
ATOM 828 N N . GLN A 1 110 ? -30.442 3.045 56.278 1.00 55.16 110 GLN A N 1
ATOM 829 C CA . GLN A 1 110 ? -30.350 2.675 57.685 1.00 55.16 110 GLN A CA 1
ATOM 830 C C . GLN A 1 110 ? -28.902 2.467 58.162 1.00 55.16 110 GLN A C 1
ATOM 832 O O . GLN A 1 110 ? -28.640 2.595 59.351 1.00 55.16 110 GLN A O 1
ATOM 837 N N . SER A 1 111 ? -27.936 2.234 57.259 1.00 54.03 111 SER A N 1
ATOM 838 C CA . SER A 1 111 ? -26.518 2.096 57.639 1.00 54.03 111 SER A CA 1
ATOM 839 C C . SER A 1 111 ? -25.772 3.432 57.774 1.00 54.03 111 SER A C 1
ATOM 841 O O . SER A 1 111 ? -24.582 3.425 58.079 1.00 54.03 111 SER A O 1
ATOM 843 N N . LYS A 1 112 ? -26.425 4.576 57.514 1.00 53.91 112 LYS A N 1
ATOM 844 C CA . LYS A 1 112 ? -25.800 5.912 57.598 1.00 53.91 112 LYS A CA 1
ATOM 845 C C . LYS A 1 112 ? -26.317 6.763 58.764 1.00 53.91 112 LYS A C 1
ATOM 847 O O . LYS A 1 112 ? -26.022 7.953 58.828 1.00 53.91 112 LYS A O 1
ATOM 852 N N . VAL A 1 113 ? -27.072 6.163 59.681 1.00 52.81 113 VAL A N 1
ATOM 853 C CA . VAL A 1 113 ? -27.574 6.810 60.899 1.00 52.81 113 VAL A CA 1
ATOM 854 C C . VAL A 1 113 ? -27.130 5.987 62.102 1.00 52.81 113 VAL A C 1
ATOM 856 O O . VAL A 1 113 ? -27.949 5.338 62.732 1.00 52.81 113 VAL A O 1
ATOM 859 N N . ASP A 1 114 ? -25.825 5.959 62.370 1.00 48.88 114 ASP A N 1
ATOM 860 C CA . ASP A 1 114 ? -25.327 5.907 63.750 1.00 48.88 114 ASP A CA 1
ATOM 861 C C . ASP A 1 114 ? -23.822 6.209 63.793 1.00 48.88 114 ASP A C 1
ATOM 863 O O . ASP A 1 114 ? -22.968 5.348 63.977 1.00 48.88 114 ASP A O 1
ATOM 867 N N . GLU A 1 115 ? -23.477 7.477 63.601 1.00 47.31 115 GLU A N 1
ATOM 868 C CA . GLU A 1 115 ? -22.340 8.036 64.325 1.00 47.31 115 GLU A CA 1
ATOM 869 C C . GLU A 1 115 ? -22.960 9.078 65.252 1.00 47.31 115 GLU A C 1
ATOM 871 O O . GLU A 1 115 ? -23.079 10.251 64.910 1.00 47.31 115 GLU A O 1
ATOM 876 N N . HIS A 1 116 ? -23.519 8.595 66.364 1.00 46.91 116 HIS A N 1
ATOM 877 C CA . HIS A 1 116 ? -23.985 9.406 67.479 1.00 46.91 116 HIS A CA 1
ATOM 878 C C . HIS A 1 116 ? -22.839 9.517 68.496 1.00 46.91 116 HIS A C 1
ATOM 880 O O . HIS A 1 116 ? -22.607 8.574 69.264 1.00 46.91 116 HIS A O 1
ATOM 886 N N . PRO A 1 117 ? -22.112 10.647 68.552 1.00 48.66 117 PRO A N 1
ATOM 887 C CA . PRO A 1 117 ? -21.187 10.906 69.634 1.00 48.66 117 PRO A CA 1
ATOM 888 C C . PRO A 1 117 ? -22.000 11.339 70.860 1.00 48.66 117 PRO A C 1
ATOM 890 O O . PRO A 1 117 ? -22.659 12.372 70.860 1.00 48.66 117 PRO A O 1
ATOM 893 N N . GLU A 1 118 ? -21.921 10.524 71.911 1.00 53.69 118 GLU A N 1
ATOM 894 C CA . GLU A 1 118 ? -21.767 11.029 73.278 1.00 53.69 118 GLU A CA 1
ATOM 895 C C . GLU A 1 118 ? -22.901 11.923 73.836 1.00 53.69 118 GLU A C 1
ATOM 897 O O . GLU A 1 118 ? -22.754 13.128 74.009 1.00 53.69 118 GLU A O 1
ATOM 902 N N . ALA A 1 119 ? -24.030 11.315 74.226 1.00 53.03 119 ALA A N 1
ATOM 903 C CA . ALA A 1 119 ? -25.064 12.003 75.020 1.00 53.03 119 ALA A CA 1
ATOM 904 C C . ALA A 1 119 ? -25.704 11.145 76.134 1.00 53.03 119 ALA A C 1
ATOM 906 O O . ALA A 1 119 ? -26.834 11.406 76.538 1.00 53.03 119 ALA A O 1
ATOM 907 N N . TYR A 1 120 ? -25.004 10.130 76.664 1.00 54.72 120 TYR A N 1
ATOM 908 C CA . TYR A 1 120 ? -25.512 9.324 77.795 1.00 54.72 120 TYR A CA 1
ATOM 909 C C . TYR A 1 120 ? -24.676 9.411 79.090 1.00 54.72 120 TYR A C 1
ATOM 911 O O . TYR A 1 120 ? -24.990 8.766 80.085 1.00 54.72 120 TYR A O 1
ATOM 919 N N . ALA A 1 121 ? -23.645 10.256 79.155 1.00 55.34 121 ALA A N 1
ATOM 920 C CA . ALA A 1 121 ? -22.784 10.367 80.341 1.00 55.34 121 ALA A CA 1
ATOM 921 C C . ALA A 1 121 ? -23.142 11.538 81.285 1.00 55.34 121 ALA A C 1
ATOM 923 O O . ALA A 1 121 ? -22.258 12.116 81.908 1.00 55.34 121 ALA A O 1
ATOM 924 N N . ALA A 1 122 ? -24.422 11.907 81.416 1.00 54.75 122 ALA A N 1
ATOM 925 C CA . ALA A 1 122 ? -24.850 13.027 82.268 1.00 54.75 122 ALA A CA 1
ATOM 926 C C . ALA A 1 122 ? -25.962 12.640 83.258 1.00 54.75 122 ALA A C 1
ATOM 928 O O . ALA A 1 122 ? -27.018 13.262 83.307 1.00 54.75 122 ALA A O 1
ATOM 929 N N . ASN A 1 123 ? -25.733 11.597 84.057 1.00 59.31 123 ASN A N 1
ATOM 930 C CA . ASN A 1 123 ? -26.465 11.365 85.307 1.00 59.31 123 ASN A CA 1
ATOM 931 C C . ASN A 1 123 ? -25.677 10.402 86.209 1.00 59.31 123 ASN A C 1
ATOM 933 O O . ASN A 1 123 ? -26.060 9.257 86.439 1.00 59.31 123 ASN A O 1
ATOM 937 N N . THR A 1 124 ? -24.555 10.872 86.732 1.00 57.53 124 THR A N 1
ATOM 938 C CA . THR A 1 124 ? -23.947 10.308 87.936 1.00 57.53 124 THR A CA 1
ATOM 939 C C . THR A 1 124 ? -24.086 11.342 89.045 1.00 57.53 124 THR A C 1
ATOM 941 O O . THR A 1 124 ? -23.216 12.169 89.277 1.00 57.53 124 THR A O 1
ATOM 944 N N . TYR A 1 125 ? -25.235 11.295 89.723 1.00 51.16 125 TYR A N 1
ATOM 945 C CA . TYR A 1 125 ? -25.411 11.768 91.097 1.00 51.16 125 TYR A CA 1
ATOM 946 C C . TYR A 1 125 ? -25.044 13.234 91.394 1.00 51.16 125 TYR A C 1
ATOM 948 O O . TYR A 1 125 ? -24.007 13.555 91.964 1.00 51.16 125 TYR A O 1
ATOM 956 N N . SER A 1 126 ? -26.014 14.122 91.181 1.00 55.84 126 SER A N 1
ATOM 957 C CA . SER A 1 126 ? -26.213 15.293 92.045 1.00 55.84 126 SER A CA 1
ATOM 958 C C . SER A 1 126 ? -27.566 15.166 92.751 1.00 55.84 126 SER A C 1
ATOM 960 O O . SER A 1 126 ? -28.545 15.800 92.368 1.00 55.84 126 SER A O 1
ATOM 962 N N . ARG A 1 127 ? -27.645 14.306 93.779 1.00 47.44 127 ARG A N 1
ATOM 963 C CA . ARG A 1 127 ? -28.732 14.321 94.775 1.00 47.44 127 ARG A CA 1
ATOM 964 C C . ARG A 1 127 ? -28.107 14.372 96.187 1.00 47.44 127 ARG A C 1
ATOM 966 O O . ARG A 1 127 ? -27.321 13.483 96.504 1.00 47.44 127 ARG A O 1
ATOM 973 N N . PRO A 1 128 ? -28.401 15.404 97.005 1.00 47.38 128 PRO A N 1
ATOM 974 C CA . PRO A 1 128 ? -27.742 15.671 98.294 1.00 47.38 128 PRO A CA 1
ATOM 975 C C . PRO A 1 128 ? -28.199 14.723 99.426 1.00 47.38 128 PRO A C 1
ATOM 977 O O . PRO A 1 128 ? -29.213 14.037 99.270 1.00 47.38 128 PRO A O 1
ATOM 980 N N . PRO A 1 129 ? -27.484 14.673 100.573 1.00 51.50 129 PRO A N 1
ATOM 981 C CA . PRO A 1 129 ? -27.773 13.730 101.648 1.00 51.50 129 PRO A CA 1
ATOM 982 C C . PRO A 1 129 ? -29.000 14.190 102.442 1.00 51.50 129 PRO A C 1
ATOM 984 O O . PRO A 1 129 ? -29.053 15.319 102.934 1.00 51.50 129 PRO A O 1
ATOM 987 N N . GLN A 1 130 ? -29.986 13.309 102.606 1.00 51.50 130 GLN A N 1
ATOM 988 C CA . GLN A 1 130 ? -31.062 13.499 103.576 1.00 51.50 130 GLN A CA 1
ATOM 989 C C . GLN A 1 130 ? -31.096 12.310 104.531 1.00 51.50 130 GLN A C 1
ATOM 991 O O . GLN A 1 130 ? -31.234 11.151 104.148 1.00 51.50 130 GLN A O 1
ATOM 996 N N . GLN A 1 131 ? -30.863 12.673 105.785 1.00 45.53 131 GLN A N 1
ATOM 997 C CA . GLN A 1 131 ? -30.879 11.874 106.994 1.00 45.53 131 GLN A CA 1
ATOM 998 C C . GLN A 1 131 ? -32.285 11.340 107.287 1.00 45.53 131 GLN A C 1
ATOM 1000 O O . GLN A 1 131 ? -33.253 12.045 107.045 1.00 45.53 131 GLN A O 1
ATOM 1005 N N . GLN A 1 132 ? -32.345 10.161 107.912 1.00 41.06 132 GLN A N 1
ATOM 1006 C CA . GLN A 1 132 ? -33.182 9.764 109.067 1.00 41.06 132 GLN A CA 1
ATOM 1007 C C . GLN A 1 132 ? -33.459 8.259 108.946 1.00 41.06 132 GLN A C 1
ATOM 1009 O O . GLN A 1 132 ? -34.078 7.810 107.995 1.00 41.06 132 GLN A O 1
ATOM 1014 N N . ARG A 1 133 ? -32.756 7.410 109.703 1.00 44.03 133 ARG A N 1
ATOM 1015 C CA . ARG A 1 133 ? -32.930 7.076 111.133 1.00 44.03 133 ARG A CA 1
ATOM 1016 C C . ARG A 1 133 ? -34.173 6.223 111.425 1.00 44.03 133 ARG A C 1
ATOM 1018 O O . ARG A 1 133 ? -35.281 6.661 111.173 1.00 44.03 133 ARG A O 1
ATOM 1025 N N . GLN A 1 134 ? -33.875 5.129 112.146 1.00 42.78 134 GLN A N 1
ATOM 1026 C CA . GLN A 1 134 ? -34.721 4.313 113.038 1.00 42.78 134 GLN A CA 1
ATOM 1027 C C . GLN A 1 134 ? -35.644 3.333 112.298 1.00 42.78 134 GLN A C 1
ATOM 1029 O O . GLN A 1 134 ? -36.402 3.730 111.430 1.00 42.78 134 GLN A O 1
ATOM 1034 N N . GLY A 1 135 ? -35.477 2.016 112.473 1.00 43.09 135 GLY A N 1
ATOM 1035 C CA . GLY A 1 135 ? -35.667 1.263 113.728 1.00 43.09 135 GLY A CA 1
ATOM 1036 C C . GLY A 1 135 ? -37.115 0.753 113.694 1.00 43.09 135 GLY A C 1
ATOM 1037 O O . GLY A 1 135 ? -37.999 1.547 113.412 1.00 43.09 135 GLY A O 1
ATOM 1038 N N . THR A 1 136 ? -37.462 -0.516 113.844 1.00 39.94 136 THR A N 1
ATOM 1039 C CA . THR A 1 136 ? -36.898 -1.702 114.506 1.00 39.94 136 THR A CA 1
ATOM 1040 C C . THR A 1 136 ? -37.494 -2.933 113.837 1.00 39.94 136 THR A C 1
ATOM 1042 O O . THR A 1 136 ? -38.661 -2.812 113.400 1.00 39.94 136 THR A O 1
#

Radius of gyration: 56.7 Å; Cα contacts (8 Å, |Δi|>4): 27; chains: 1; bounding box: 106×38×168 Å

Mean predicted aligned error: 22.59 Å

Solvent-accessible surface area (backbone atoms only — not comparable to full-atom values): 8438 Å² total; per-residue (Å²): 123,66,69,59,54,54,52,50,52,50,50,55,50,54,50,52,56,48,53,53,49,50,54,53,52,51,53,52,51,50,50,51,55,50,52,52,51,54,51,51,53,51,50,53,54,48,52,57,54,60,56,57,68,59,52,56,60,56,50,55,52,47,54,54,51,51,54,50,48,54,53,48,52,50,51,50,50,50,52,56,66,67,52,59,80,70,71,74,68,47,59,20,81,90,47,101,52,75,91,45,34,48,92,73,36,72,76,63,59,61,78,75,71,77,88,77,82,86,87,80,90,84,80,84,80,93,75,82,95,79,89,82,85,81,89,132

Secondary structure (DSSP, 8-state):
-HHHHHHHHHHHHHHHHHHHHHHHHHHHHHHHHHHHHHHHHHHHHHHHHHHHHHHHHHHHHHHHHHHHHHHHHHHHHHHHHH--------B-SSSS--SSBGGG-HHHHGGGS------S---S------------

Organism: NCBI:txid520843

pLDDT: mean 72.02, std 15.57, range [39.94, 97.0]